Protein AF-A0A7W8AF57-F1 (afdb_monomer)

Organism: NCBI:txid714136

Foldseek 3Di:
DDPPPPPPPQDLVNLLVQLVVLLVVLVVLLVVLVVVVVVVVPPPQPQDDDPSVVVVVVCVVVSVVVSVVSNVVSVVSNVVSVVSNVVSVVVVVVVVVVVVVVVVVVCVVVVPPDD

Radius of gyration: 27.08 Å; Cα contacts (8 Å, |Δi|>4): 61; chains: 1; bounding box: 59×38×85 Å

Structure (mmCIF, N/CA/C/O backbone):
data_AF-A0A7W8AF57-F1
#
_entry.id   AF-A0A7W8AF57-F1
#
loop_
_atom_site.group_PDB
_atom_site.id
_atom_site.type_symbol
_atom_site.label_atom_id
_atom_site.label_alt_id
_atom_site.label_comp_i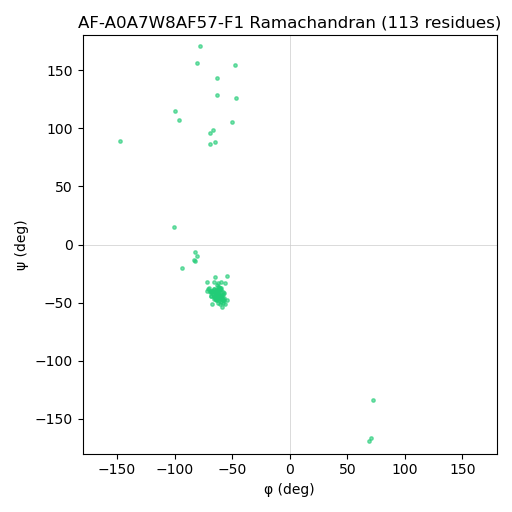d
_atom_site.label_asym_id
_atom_site.label_entity_id
_atom_site.label_seq_id
_atom_site.pdbx_PDB_ins_code
_atom_site.Cartn_x
_atom_site.Cartn_y
_atom_site.Cart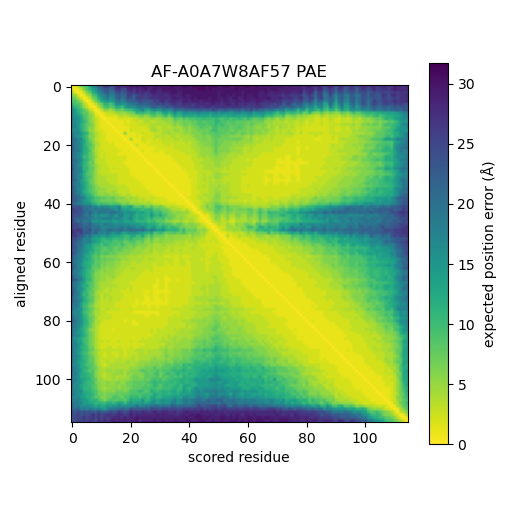n_z
_atom_site.occupancy
_atom_site.B_iso_or_equiv
_atom_site.auth_seq_id
_atom_site.auth_comp_id
_atom_site.auth_asym_id
_atom_site.auth_atom_id
_atom_site.pdbx_PDB_model_num
ATOM 1 N N . MET A 1 1 ? -18.011 -27.975 28.865 1.00 43.06 1 MET A N 1
ATOM 2 C CA . MET A 1 1 ? -17.454 -27.831 27.506 1.00 43.06 1 MET A CA 1
ATOM 3 C C . MET A 1 1 ? -18.140 -26.655 26.833 1.00 43.06 1 MET A C 1
ATOM 5 O O . MET A 1 1 ? -19.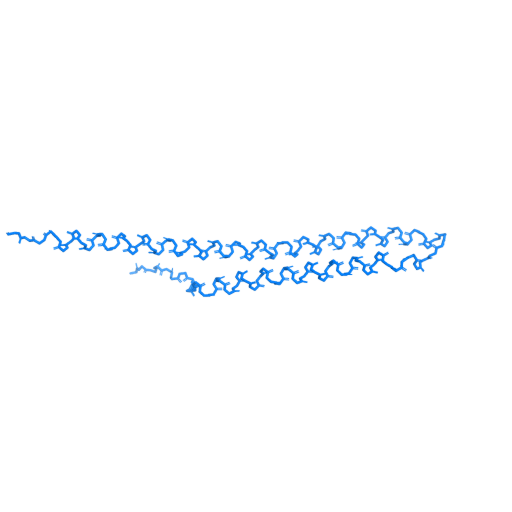275 -26.799 26.410 1.00 43.06 1 MET A O 1
ATOM 9 N N . SER A 1 2 ? -17.489 -25.499 26.765 1.00 42.12 2 SER A N 1
ATOM 10 C CA . SER A 1 2 ? -17.790 -24.501 25.735 1.00 42.12 2 SER A CA 1
ATOM 11 C C . SER A 1 2 ? -16.480 -23.800 25.415 1.00 42.12 2 SER A C 1
ATOM 13 O O . SER A 1 2 ? -16.093 -22.836 26.073 1.00 42.12 2 SER A O 1
ATOM 15 N N . GLY A 1 3 ? -15.755 -24.374 24.457 1.00 43.50 3 GLY A N 1
ATOM 16 C CA . GLY A 1 3 ? -14.720 -23.649 23.744 1.00 43.50 3 GLY A CA 1
ATOM 17 C C . GLY A 1 3 ? -15.410 -22.548 22.955 1.00 43.50 3 GLY A C 1
ATOM 18 O O . GLY A 1 3 ? -15.832 -22.767 21.826 1.00 43.50 3 GLY A O 1
ATOM 19 N N . PHE A 1 4 ? -15.588 -21.387 23.582 1.00 49.72 4 PHE A N 1
ATOM 20 C CA . PHE A 1 4 ? -15.488 -20.157 22.821 1.00 49.72 4 PHE A CA 1
ATOM 21 C C . PHE A 1 4 ? -14.014 -20.072 22.475 1.00 49.72 4 PHE A C 1
ATOM 23 O O . PHE A 1 4 ? -13.194 -19.743 23.330 1.00 49.72 4 PHE A O 1
ATOM 30 N N . ASP A 1 5 ? -13.694 -20.535 21.272 1.00 48.97 5 ASP A N 1
ATOM 31 C CA . ASP A 1 5 ? -12.403 -20.319 20.647 1.00 48.97 5 ASP A CA 1
ATOM 32 C C . ASP A 1 5 ? -12.146 -18.814 20.755 1.00 48.97 5 ASP A C 1
ATOM 34 O O . ASP A 1 5 ? -12.866 -18.009 20.155 1.00 48.97 5 ASP A O 1
ATOM 38 N N . GLN A 1 6 ? -11.253 -18.423 21.668 1.00 53.09 6 GLN A N 1
ATOM 39 C CA . GLN A 1 6 ? -10.836 -17.039 21.785 1.00 53.09 6 GLN A CA 1
ATOM 40 C C . GLN A 1 6 ? -10.092 -16.777 20.488 1.00 53.09 6 GLN A C 1
ATOM 42 O O . GLN A 1 6 ? -8.954 -17.215 20.323 1.00 53.09 6 GLN A O 1
ATOM 47 N N . GLY A 1 7 ? -10.789 -16.156 19.533 1.00 53.19 7 GLY A N 1
ATOM 48 C CA . GLY A 1 7 ? -10.171 -15.668 18.311 1.00 53.19 7 GLY A CA 1
ATOM 49 C C . GLY A 1 7 ? -8.897 -14.895 18.664 1.00 53.19 7 GLY A C 1
ATOM 50 O O . GLY A 1 7 ? -8.778 -14.416 19.794 1.00 53.19 7 GLY A O 1
ATOM 51 N N . PRO A 1 8 ? -7.928 -14.813 17.739 1.00 57.75 8 PRO A N 1
ATOM 52 C CA . PRO A 1 8 ? -6.641 -14.189 18.019 1.00 57.75 8 PRO A CA 1
ATOM 53 C C . PRO A 1 8 ? -6.849 -12.846 18.730 1.00 57.75 8 PRO A C 1
ATOM 55 O O . PRO A 1 8 ? -7.632 -12.020 18.260 1.00 57.75 8 PRO A O 1
ATOM 58 N N . ASP A 1 9 ? -6.197 -12.680 19.884 1.00 69.94 9 ASP A N 1
ATOM 59 C CA . ASP A 1 9 ? -6.282 -11.477 20.714 1.00 69.94 9 ASP A CA 1
ATOM 60 C C . ASP A 1 9 ? -5.573 -10.337 19.975 1.00 69.94 9 ASP A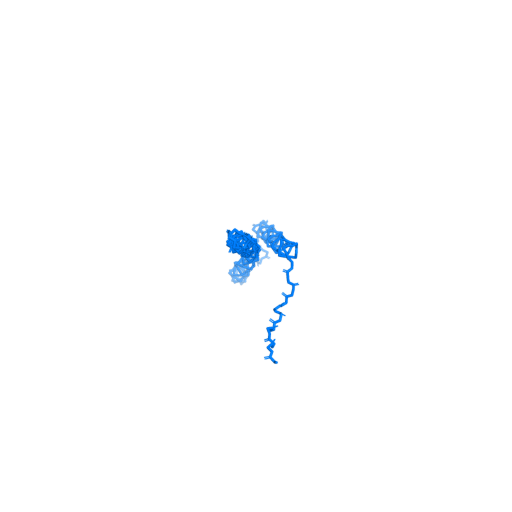 C 1
ATOM 62 O O . ASP A 1 9 ? -4.359 -10.160 20.065 1.00 69.94 9 ASP A O 1
ATOM 66 N N . VAL A 1 10 ? -6.323 -9.654 19.112 1.00 78.75 10 VAL A N 1
ATOM 67 C CA . VAL A 1 10 ? -5.832 -8.559 18.280 1.00 78.75 10 VAL A CA 1
ATOM 68 C C . VAL A 1 10 ? -6.229 -7.249 18.942 1.00 78.75 10 VAL A C 1
ATOM 70 O O . VAL A 1 10 ? -7.414 -6.919 19.034 1.00 78.75 10 VAL A O 1
ATOM 73 N N . SER A 1 11 ? -5.239 -6.472 19.384 1.00 85.25 11 SER A N 1
ATOM 74 C CA . SER A 1 11 ? -5.506 -5.194 20.038 1.00 85.25 11 SER A CA 1
ATOM 75 C C . SER A 1 11 ? -5.797 -4.078 19.025 1.00 85.25 11 SER A C 1
ATOM 77 O O . SER A 1 11 ? -5.320 -4.086 17.888 1.00 85.25 11 SER A O 1
ATOM 79 N N . HIS A 1 12 ? -6.516 -3.032 19.455 1.00 85.69 12 HIS A N 1
ATOM 80 C CA . HIS A 1 12 ? -6.684 -1.800 18.660 1.00 85.69 12 HIS A CA 1
ATOM 81 C C . HIS A 1 12 ? -5.348 -1.165 18.265 1.00 85.69 12 HIS A C 1
ATOM 83 O O . HIS A 1 12 ? -5.239 -0.544 17.207 1.00 85.69 12 HIS A O 1
ATOM 89 N N . ALA A 1 13 ? -4.333 -1.290 19.125 1.00 86.25 13 ALA A N 1
ATOM 90 C CA . ALA A 1 13 ? -3.001 -0.767 18.852 1.00 86.25 13 ALA A CA 1
ATOM 91 C C . ALA A 1 13 ? -2.338 -1.524 17.694 1.00 86.25 13 ALA A C 1
ATOM 93 O O . ALA A 1 13 ? -1.764 -0.879 16.815 1.00 86.25 13 ALA A O 1
ATOM 94 N N . ASP A 1 14 ? -2.496 -2.850 17.650 1.00 87.44 14 ASP A N 1
ATOM 95 C CA . ASP A 1 14 ? -1.978 -3.688 16.566 1.00 87.44 14 ASP A CA 1
ATOM 96 C C . ASP A 1 14 ? -2.662 -3.340 15.245 1.00 87.44 14 ASP A C 1
ATOM 98 O O . ASP A 1 14 ? -1.982 -3.054 14.263 1.00 87.44 14 ASP A O 1
ATOM 102 N N . LEU A 1 15 ? -3.997 -3.240 15.226 1.00 88.12 15 LEU A N 1
ATOM 103 C CA . LEU A 1 15 ? -4.738 -2.861 14.016 1.00 88.12 15 LEU A CA 1
ATOM 104 C C . LEU A 1 15 ? -4.333 -1.482 13.503 1.00 88.12 15 LEU A C 1
ATOM 106 O O . LEU A 1 15 ? -4.062 -1.301 12.317 1.00 88.12 15 LEU A O 1
ATOM 110 N N . ARG A 1 16 ? -4.234 -0.495 14.393 1.00 87.56 16 ARG A N 1
ATOM 111 C CA . ARG A 1 16 ? -3.826 0.856 14.004 1.00 87.56 16 ARG A CA 1
ATOM 112 C C . ARG A 1 16 ? -2.398 0.879 13.463 1.00 87.56 16 ARG A C 1
ATOM 114 O O . ARG A 1 16 ? -2.149 1.534 12.450 1.00 87.56 16 ARG A O 1
ATOM 121 N N . GLY A 1 17 ? -1.484 0.170 14.125 1.00 90.69 17 GLY A N 1
ATOM 122 C CA . GLY A 1 17 ? -0.090 0.043 13.713 1.00 90.69 17 GLY A CA 1
ATOM 123 C C . GLY A 1 17 ? 0.041 -0.628 12.349 1.00 90.69 17 GLY A C 1
ATOM 124 O O . GLY A 1 17 ? 0.656 -0.064 11.446 1.00 90.69 17 GLY A O 1
ATOM 125 N N . THR A 1 18 ? -0.605 -1.778 12.161 1.00 91.81 18 THR A N 1
ATOM 126 C CA . THR A 1 18 ? -0.613 -2.514 10.892 1.00 91.81 18 THR A CA 1
ATOM 127 C C . THR A 1 18 ? -1.254 -1.702 9.771 1.00 91.81 18 THR A C 1
ATOM 129 O O . THR A 1 18 ? -0.667 -1.588 8.698 1.00 91.81 18 THR A O 1
ATOM 132 N N . GLY A 1 19 ? -2.410 -1.078 10.012 1.00 90.81 19 GLY A N 1
ATOM 133 C CA . GLY A 1 19 ? -3.078 -0.244 9.013 1.00 90.81 19 GLY A CA 1
ATOM 134 C C . GLY A 1 19 ? -2.230 0.959 8.588 1.00 90.81 19 GLY A C 1
ATOM 135 O O . GLY A 1 19 ? -2.171 1.303 7.409 1.00 90.81 19 GLY A O 1
ATOM 136 N N . ALA A 1 20 ? -1.513 1.584 9.529 1.00 91.81 20 ALA A N 1
ATOM 137 C CA . ALA A 1 20 ? -0.560 2.642 9.210 1.00 91.81 20 ALA A CA 1
ATOM 138 C C . ALA A 1 20 ? 0.667 2.135 8.443 1.00 91.81 20 ALA A C 1
ATOM 140 O O . ALA A 1 20 ? 1.041 2.755 7.450 1.00 91.81 20 ALA A O 1
ATOM 141 N N . GLY A 1 21 ? 1.250 1.010 8.860 1.00 92.94 21 GLY A N 1
ATOM 142 C CA . GLY A 1 21 ? 2.425 0.427 8.215 1.00 92.94 21 GLY A CA 1
ATOM 143 C C . GLY A 1 21 ? 2.154 -0.034 6.783 1.00 92.94 21 GLY A C 1
ATOM 144 O O . GLY A 1 21 ? 2.958 0.239 5.895 1.00 92.94 21 GLY A O 1
ATOM 145 N N . LEU A 1 22 ? 1.005 -0.668 6.532 1.00 92.81 22 LEU A N 1
ATOM 146 C CA . LEU A 1 22 ? 0.588 -1.069 5.184 1.00 92.81 22 LEU A CA 1
ATOM 147 C C . LEU A 1 22 ? 0.364 0.145 4.283 1.00 92.81 22 LEU A C 1
ATOM 149 O O . LEU A 1 22 ? 0.899 0.188 3.177 1.00 92.81 22 LEU A O 1
ATOM 153 N N . GLY A 1 23 ? -0.353 1.156 4.786 1.00 94.00 23 GLY A N 1
ATOM 154 C CA . GLY A 1 23 ? -0.574 2.401 4.056 1.00 94.00 23 GLY A CA 1
ATOM 155 C C . GLY A 1 23 ? 0.736 3.095 3.686 1.00 94.00 23 GLY A C 1
ATOM 156 O O . GLY A 1 23 ? 0.942 3.442 2.529 1.00 94.00 23 GLY A O 1
ATOM 157 N N . GLN A 1 24 ? 1.654 3.227 4.648 1.00 95.94 24 GLN A N 1
ATOM 158 C CA . GLN A 1 24 ? 2.962 3.838 4.419 1.00 95.94 24 GLN A CA 1
ATOM 159 C C . GLN A 1 24 ? 3.803 3.041 3.416 1.00 95.94 24 GLN A C 1
ATOM 161 O O . GLN A 1 24 ? 4.391 3.635 2.519 1.00 95.94 24 GLN A O 1
ATOM 166 N N . THR A 1 25 ? 3.836 1.711 3.540 1.00 96.12 25 THR A N 1
ATOM 167 C CA . THR A 1 25 ? 4.574 0.847 2.604 1.00 96.12 25 THR A CA 1
ATOM 168 C C . THR A 1 25 ? 4.035 1.003 1.183 1.00 96.12 25 THR A C 1
ATOM 170 O O . THR A 1 25 ? 4.820 1.178 0.252 1.00 96.12 25 THR A O 1
ATOM 173 N N . GLY A 1 26 ? 2.707 1.031 1.025 1.00 95.81 26 GLY A N 1
ATOM 174 C CA . GLY A 1 26 ? 2.056 1.269 -0.260 1.00 95.81 26 GLY A CA 1
ATOM 175 C C . GLY A 1 26 ? 2.401 2.637 -0.852 1.00 95.81 26 GLY A C 1
ATOM 176 O O . GLY A 1 26 ? 2.782 2.712 -2.017 1.00 95.81 26 GLY A O 1
ATOM 177 N N . THR A 1 27 ? 2.349 3.709 -0.053 1.00 96.56 27 THR A N 1
ATOM 178 C CA . THR A 1 27 ? 2.741 5.059 -0.494 1.00 96.56 27 THR A CA 1
ATOM 179 C C . THR A 1 27 ? 4.203 5.113 -0.937 1.00 96.56 27 THR A C 1
ATOM 181 O O . THR A 1 27 ? 4.475 5.546 -2.052 1.00 96.56 27 THR A O 1
ATOM 184 N N . THR A 1 28 ? 5.138 4.619 -0.120 1.00 97.75 28 THR A N 1
ATOM 185 C CA . THR A 1 28 ? 6.572 4.605 -0.462 1.00 97.75 28 THR A CA 1
ATOM 186 C C . THR A 1 28 ? 6.855 3.771 -1.711 1.00 97.75 28 THR A C 1
ATOM 188 O O . THR A 1 28 ? 7.700 4.133 -2.528 1.00 97.75 28 THR A O 1
ATOM 191 N N . TRP A 1 29 ? 6.137 2.663 -1.900 1.00 97.44 29 TRP A N 1
ATOM 192 C CA . TRP A 1 29 ? 6.246 1.865 -3.116 1.00 97.44 29 TRP A CA 1
ATOM 193 C C . TRP A 1 29 ? 5.785 2.642 -4.354 1.00 97.44 29 TRP A C 1
ATOM 195 O O . TRP A 1 29 ? 6.486 2.655 -5.363 1.00 97.44 29 TRP A O 1
ATOM 205 N N . LEU A 1 30 ? 4.636 3.319 -4.281 1.00 97.94 30 LEU A N 1
ATOM 206 C CA . LEU A 1 30 ? 4.122 4.136 -5.384 1.00 97.94 30 LEU A CA 1
ATOM 207 C C . LEU A 1 30 ? 5.072 5.288 -5.742 1.00 97.94 30 LEU A C 1
ATOM 209 O O . LEU A 1 30 ? 5.282 5.550 -6.924 1.00 97.94 30 LEU A O 1
ATOM 213 N N . GLU A 1 31 ? 5.689 5.926 -4.745 1.00 97.88 31 GLU A N 1
ATOM 214 C CA . GLU A 1 31 ? 6.727 6.945 -4.952 1.00 97.88 31 GLU A CA 1
ATOM 215 C C . GLU A 1 31 ? 7.924 6.374 -5.726 1.00 97.88 31 GLU A C 1
ATOM 217 O O . GLU A 1 31 ? 8.312 6.926 -6.755 1.00 97.88 31 GLU A O 1
ATOM 222 N N . ALA A 1 32 ? 8.449 5.216 -5.311 1.00 97.31 32 ALA A N 1
ATOM 223 C CA . ALA A 1 32 ? 9.563 4.561 -5.998 1.00 97.31 32 ALA A CA 1
ATOM 224 C C . ALA A 1 32 ? 9.214 4.152 -7.444 1.00 97.31 32 ALA A C 1
ATOM 226 O O . ALA A 1 32 ? 10.050 4.244 -8.346 1.00 97.31 32 ALA A O 1
ATOM 227 N N . VAL A 1 33 ? 7.975 3.716 -7.692 1.00 97.12 33 VAL A N 1
ATOM 228 C CA . VAL A 1 33 ? 7.505 3.388 -9.047 1.00 97.12 33 VAL A CA 1
ATOM 229 C C . VAL A 1 33 ? 7.395 4.644 -9.914 1.00 97.12 33 VAL A C 1
ATOM 231 O O . VAL A 1 33 ? 7.789 4.610 -11.082 1.00 97.12 33 VAL A O 1
ATOM 234 N N . ALA A 1 34 ? 6.923 5.759 -9.353 1.00 96.12 34 ALA A N 1
ATOM 235 C CA . ALA A 1 34 ? 6.868 7.040 -10.051 1.00 96.12 34 ALA A CA 1
ATOM 236 C C . ALA A 1 34 ? 8.272 7.559 -10.409 1.00 96.12 34 ALA A C 1
ATOM 238 O O . ALA A 1 34 ? 8.494 8.003 -11.537 1.00 96.12 34 ALA A O 1
ATOM 239 N N . GLU A 1 35 ? 9.236 7.443 -9.492 1.00 95.62 35 GLU A N 1
ATOM 240 C CA . GLU A 1 35 ? 10.641 7.782 -9.749 1.00 95.62 35 GLU A CA 1
ATOM 241 C C . GLU A 1 35 ? 11.247 6.913 -10.857 1.00 95.62 35 GLU A C 1
ATOM 243 O O . GLU A 1 35 ? 11.893 7.432 -11.772 1.00 95.62 35 GLU A O 1
ATOM 248 N N . LEU A 1 36 ? 10.998 5.598 -10.826 1.00 93.75 36 LEU A N 1
ATOM 249 C CA . LEU A 1 36 ? 11.462 4.679 -11.864 1.00 93.75 36 LEU A CA 1
ATOM 250 C C . LEU A 1 36 ? 10.870 5.033 -13.234 1.00 93.75 36 LEU A C 1
ATOM 252 O O . LEU A 1 36 ? 11.604 5.089 -14.220 1.00 93.75 36 LEU A O 1
ATOM 256 N N . ARG A 1 37 ? 9.561 5.302 -13.299 1.00 94.31 37 ARG A N 1
ATOM 257 C CA . ARG A 1 37 ? 8.875 5.725 -14.527 1.00 94.31 37 ARG A CA 1
ATOM 258 C C . ARG A 1 37 ? 9.525 6.979 -15.114 1.00 94.31 37 ARG A C 1
ATOM 260 O O . ARG A 1 37 ? 9.909 6.969 -16.281 1.00 94.31 37 ARG A O 1
ATOM 267 N N . ALA A 1 38 ? 9.717 8.012 -14.294 1.00 91.31 38 ALA A N 1
ATOM 268 C CA . ALA A 1 38 ? 10.358 9.252 -14.722 1.00 91.31 38 ALA A CA 1
ATOM 269 C C . ALA A 1 38 ? 11.803 9.022 -15.204 1.00 91.31 38 ALA A C 1
ATOM 271 O O . ALA A 1 38 ? 12.228 9.597 -16.207 1.00 91.31 38 ALA A O 1
ATOM 272 N N . GLY A 1 39 ? 12.554 8.148 -14.524 1.00 90.25 39 GLY A N 1
ATOM 273 C CA . GLY A 1 39 ? 13.914 7.783 -14.918 1.00 90.25 39 GLY A CA 1
ATOM 274 C C . GLY A 1 39 ? 13.982 7.096 -16.283 1.00 90.25 39 GLY A C 1
ATOM 275 O O . GLY A 1 39 ? 14.868 7.401 -17.080 1.00 90.25 39 GLY A O 1
ATOM 276 N N . LEU A 1 40 ? 13.035 6.204 -16.576 1.00 87.88 40 LEU A N 1
ATOM 277 C CA . LEU A 1 40 ? 12.971 5.477 -17.847 1.00 87.88 40 LEU A CA 1
ATOM 278 C C . LEU A 1 40 ? 12.547 6.381 -19.010 1.00 87.88 40 LEU A C 1
ATOM 280 O O . LEU A 1 40 ? 13.130 6.303 -20.089 1.00 87.88 40 LEU A O 1
ATOM 284 N N . GLU A 1 41 ? 11.592 7.282 -18.785 1.00 86.12 41 GLU A N 1
ATOM 285 C CA . GLU A 1 41 ? 11.165 8.270 -19.785 1.00 86.12 41 GLU A CA 1
ATOM 286 C C . GLU A 1 41 ? 12.287 9.266 -20.140 1.00 86.12 41 GLU A C 1
ATOM 288 O O . GLU A 1 41 ? 12.350 9.758 -21.268 1.00 86.12 41 GLU A O 1
ATOM 293 N N . GLY A 1 42 ? 13.213 9.528 -19.210 1.00 84.06 42 GLY A N 1
ATOM 294 C CA . GLY A 1 42 ? 14.332 10.454 -19.400 1.00 84.06 42 GLY A CA 1
ATOM 295 C C . GLY A 1 42 ? 15.561 9.897 -20.137 1.00 84.06 42 GLY A C 1
ATOM 296 O O . GLY A 1 42 ? 16.416 10.686 -20.537 1.00 84.06 42 GLY A O 1
ATOM 297 N N . GLN A 1 43 ? 15.691 8.576 -20.321 1.00 81.50 43 GLN A N 1
ATOM 298 C CA . GLN A 1 43 ? 16.918 7.961 -20.865 1.00 81.50 43 GLN A CA 1
ATOM 299 C C . GLN A 1 43 ? 17.028 7.963 -22.401 1.00 81.50 43 GLN A C 1
ATOM 301 O O . GLN A 1 43 ? 18.121 7.751 -22.928 1.00 81.50 43 GLN A O 1
ATOM 306 N N . GLY A 1 44 ? 15.945 8.247 -23.130 1.00 78.75 44 GLY A N 1
ATOM 307 C CA . GLY A 1 44 ? 15.927 8.163 -24.596 1.00 78.75 44 GLY A CA 1
ATOM 308 C C . GLY A 1 44 ? 15.976 6.718 -25.117 1.00 78.75 44 GLY A C 1
ATOM 309 O O . GLY A 1 44 ? 15.733 5.777 -24.368 1.00 78.75 44 GLY A O 1
ATOM 310 N N . ASP A 1 45 ? 16.245 6.536 -26.415 1.00 82.25 45 ASP A N 1
ATOM 311 C CA . ASP A 1 45 ? 16.344 5.210 -27.048 1.00 82.25 45 ASP A CA 1
ATOM 312 C C . ASP A 1 45 ? 17.811 4.742 -27.122 1.00 82.25 45 ASP A C 1
ATOM 314 O O . ASP A 1 45 ? 18.576 5.269 -27.938 1.00 82.25 45 ASP A O 1
ATOM 318 N N . PRO A 1 46 ? 18.229 3.757 -26.303 1.00 82.81 46 PRO A N 1
ATOM 319 C CA . PRO A 1 46 ? 19.592 3.240 -26.338 1.00 82.81 46 PRO A CA 1
ATOM 320 C C . PRO A 1 46 ? 19.827 2.218 -27.463 1.00 82.81 46 PRO A C 1
ATOM 322 O O . PRO A 1 46 ? 20.973 1.825 -27.685 1.00 82.81 46 PRO A O 1
ATOM 325 N N . TRP A 1 47 ? 18.781 1.751 -28.153 1.00 87.00 47 TRP A N 1
ATOM 326 C CA . TRP A 1 47 ? 18.867 0.634 -29.101 1.00 87.00 47 TRP A CA 1
ATOM 327 C C . TRP A 1 47 ? 19.096 1.076 -30.547 1.00 87.00 47 TRP A C 1
ATOM 329 O O . TRP A 1 47 ? 19.606 0.287 -31.345 1.00 87.00 47 TRP A O 1
ATOM 339 N N . GLY A 1 48 ? 18.785 2.331 -30.879 1.00 82.12 48 GLY A N 1
ATOM 340 C CA . GLY A 1 48 ? 19.025 2.908 -32.202 1.00 82.12 48 GLY A CA 1
ATOM 341 C C . GLY A 1 48 ? 18.137 2.328 -33.313 1.00 82.12 48 GLY A C 1
ATOM 342 O O . GLY A 1 48 ? 17.161 1.618 -33.076 1.00 82.12 48 GLY A O 1
ATOM 343 N N . GLU A 1 49 ? 18.460 2.651 -34.567 1.00 87.56 49 GLU A N 1
ATOM 344 C CA . GLU A 1 49 ? 17.616 2.309 -35.720 1.00 87.56 49 GLU A CA 1
ATOM 345 C C . GLU A 1 49 ? 17.716 0.836 -36.176 1.00 87.56 49 GLU A C 1
ATOM 347 O O . GLU A 1 49 ? 18.567 0.054 -35.747 1.00 87.56 49 GLU A O 1
ATOM 352 N N . GLY A 1 50 ? 16.827 0.437 -37.095 1.00 84.31 50 GLY A N 1
ATOM 353 C CA . GLY A 1 50 ? 16.815 -0.908 -37.676 1.00 84.31 50 GLY A CA 1
ATOM 354 C C . GLY A 1 50 ? 16.313 -1.954 -36.673 1.00 84.31 50 GLY A C 1
ATOM 355 O O . GLY A 1 50 ? 15.297 -1.709 -36.021 1.00 84.31 50 GLY A O 1
ATOM 356 N N . PRO A 1 51 ? 16.976 -3.115 -36.516 1.00 83.06 51 PRO A N 1
ATOM 357 C CA . PRO A 1 51 ? 16.584 -4.119 -35.522 1.00 83.06 51 PRO A CA 1
ATOM 358 C C . PRO A 1 51 ? 16.486 -3.573 -34.085 1.00 83.06 51 PRO A C 1
ATOM 360 O O . PRO A 1 51 ? 15.682 -4.078 -33.304 1.00 83.06 51 PRO A O 1
ATOM 363 N N . GLY A 1 52 ? 17.247 -2.519 -33.756 1.00 84.12 52 GLY A N 1
ATOM 364 C CA . GLY A 1 52 ? 17.189 -1.827 -32.465 1.00 84.12 52 GLY A CA 1
ATOM 365 C C . GLY A 1 52 ? 15.815 -1.230 -32.150 1.00 84.12 52 GLY A C 1
ATOM 366 O O . GLY A 1 52 ? 15.311 -1.398 -31.045 1.00 84.12 52 GLY A O 1
ATOM 367 N N . SER A 1 53 ? 15.132 -0.669 -33.151 1.00 85.38 53 SER A N 1
ATOM 368 C CA . SER A 1 53 ? 13.788 -0.088 -32.994 1.00 85.38 53 SER A CA 1
ATOM 369 C C . SER A 1 53 ? 12.724 -1.112 -32.574 1.00 85.38 53 SER A C 1
ATOM 371 O O . SER A 1 53 ? 11.814 -0.797 -31.806 1.00 85.38 53 SER A O 1
ATOM 373 N N . MET A 1 54 ? 12.852 -2.365 -33.027 1.00 87.56 54 MET A N 1
ATOM 374 C CA . MET A 1 54 ? 11.960 -3.449 -32.606 1.00 87.56 54 MET A CA 1
ATOM 375 C C . MET A 1 54 ? 12.219 -3.843 -31.151 1.00 87.56 54 MET A C 1
ATOM 377 O O . MET A 1 54 ? 11.272 -4.112 -30.410 1.00 87.56 54 MET A O 1
ATOM 381 N N . VAL A 1 55 ? 13.492 -3.855 -30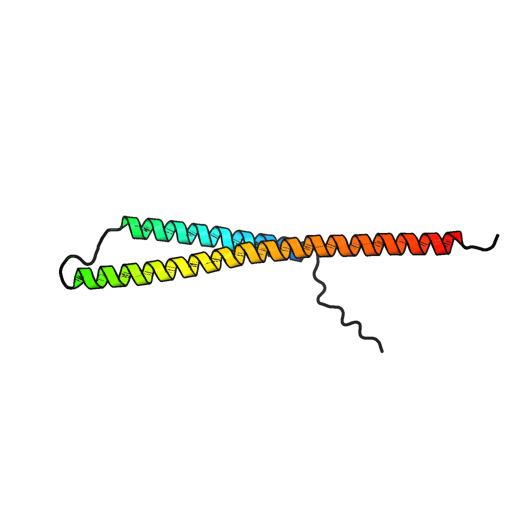.738 1.00 88.44 55 VAL A N 1
ATOM 382 C CA . VAL A 1 55 ? 13.879 -4.096 -29.343 1.00 88.44 55 VAL A CA 1
ATOM 383 C C . VAL A 1 55 ? 13.335 -2.985 -28.452 1.00 88.44 55 VAL A C 1
ATOM 385 O O . VAL A 1 55 ? 12.719 -3.291 -27.434 1.00 88.44 55 VAL A O 1
ATOM 388 N N . GLN A 1 56 ? 13.463 -1.724 -28.868 1.00 89.00 56 GLN A N 1
ATOM 389 C CA . GLN A 1 56 ? 12.914 -0.582 -28.142 1.00 89.00 56 GLN A CA 1
ATOM 390 C C . GLN A 1 56 ? 11.391 -0.682 -27.986 1.00 89.00 56 GLN A C 1
ATOM 392 O O . GLN A 1 56 ? 10.875 -0.525 -26.882 1.00 89.00 56 GLN A O 1
ATOM 397 N N . ALA A 1 57 ? 10.656 -1.001 -29.055 1.00 88.12 57 ALA A N 1
ATOM 398 C CA . ALA A 1 57 ? 9.201 -1.145 -28.984 1.00 88.12 57 ALA A CA 1
ATOM 399 C C . ALA A 1 57 ? 8.771 -2.253 -28.004 1.00 88.12 57 ALA A C 1
ATOM 401 O O . ALA A 1 57 ? 7.895 -2.040 -27.166 1.00 88.12 57 ALA A O 1
ATOM 402 N N . ALA A 1 58 ? 9.417 -3.422 -28.065 1.00 91.12 58 ALA A N 1
ATOM 403 C CA . ALA A 1 58 ? 9.137 -4.518 -27.139 1.00 91.12 58 ALA A CA 1
ATOM 404 C C . ALA A 1 58 ? 9.515 -4.160 -25.691 1.00 91.12 58 ALA A C 1
ATOM 406 O O . ALA A 1 58 ? 8.764 -4.462 -24.762 1.00 91.12 58 ALA A O 1
ATOM 407 N N . TYR A 1 59 ? 10.654 -3.489 -25.498 1.00 89.56 59 TYR A N 1
ATOM 408 C CA . TYR A 1 59 ? 11.113 -3.021 -24.195 1.00 89.56 59 TYR A CA 1
ATOM 409 C C . TYR A 1 59 ? 10.109 -2.056 -23.557 1.00 89.56 59 TYR A C 1
ATOM 411 O O . TYR A 1 59 ? 9.759 -2.237 -22.391 1.00 89.56 59 TYR A O 1
ATOM 419 N N . LEU A 1 60 ? 9.601 -1.079 -24.315 1.00 90.38 60 LEU A N 1
ATOM 420 C CA . LEU A 1 60 ? 8.624 -0.105 -23.825 1.00 90.38 60 LEU A CA 1
ATOM 421 C C . LEU A 1 60 ? 7.315 -0.770 -23.389 1.00 90.38 60 LEU A C 1
ATOM 423 O O . LEU A 1 60 ? 6.807 -0.455 -22.316 1.00 90.38 60 LEU A O 1
ATOM 427 N N . GLU A 1 61 ? 6.792 -1.722 -24.165 1.00 92.81 61 GLU A N 1
ATOM 428 C CA . GLU A 1 61 ? 5.554 -2.430 -23.812 1.00 92.81 61 GLU A CA 1
ATOM 429 C C . GLU A 1 61 ? 5.715 -3.300 -22.559 1.00 92.81 61 GLU A C 1
ATOM 431 O O . GLU A 1 61 ? 4.881 -3.255 -21.650 1.00 92.81 61 GLU A O 1
ATOM 436 N N . VAL A 1 62 ? 6.816 -4.053 -22.456 1.00 93.62 62 VAL A N 1
ATOM 437 C CA . VAL A 1 62 ? 7.102 -4.865 -21.261 1.00 93.62 62 VAL A CA 1
ATOM 438 C C . VAL A 1 62 ? 7.290 -3.975 -20.036 1.00 93.62 62 VAL A C 1
ATOM 440 O O . VAL A 1 62 ? 6.738 -4.260 -18.973 1.00 93.62 62 VAL A O 1
ATOM 443 N N . THR A 1 63 ? 8.025 -2.876 -20.189 1.00 93.25 63 THR A N 1
ATOM 444 C CA . THR A 1 63 ? 8.286 -1.910 -19.120 1.00 93.25 63 THR A CA 1
ATOM 445 C C . THR A 1 63 ? 7.002 -1.248 -18.645 1.00 93.25 63 THR A C 1
ATOM 447 O O . THR A 1 63 ? 6.733 -1.221 -17.446 1.00 93.25 63 THR A O 1
ATOM 450 N N . LYS A 1 64 ? 6.164 -0.779 -19.574 1.00 93.56 64 LYS A N 1
ATOM 451 C CA . LYS A 1 64 ? 4.844 -0.235 -19.258 1.00 93.56 64 LYS A CA 1
ATOM 452 C C . LYS A 1 64 ? 4.030 -1.244 -18.460 1.00 93.56 64 LYS A C 1
ATOM 454 O O . LYS A 1 64 ? 3.483 -0.892 -17.417 1.00 93.56 64 LYS A O 1
ATOM 459 N N . LYS A 1 65 ? 3.994 -2.505 -18.906 1.00 95.88 65 LYS A N 1
ATOM 460 C CA . LYS A 1 65 ? 3.221 -3.527 -18.206 1.00 95.88 65 LYS A CA 1
ATOM 461 C C . LYS A 1 65 ? 3.766 -3.831 -16.812 1.00 95.88 65 LYS A C 1
ATOM 463 O O . LYS A 1 65 ? 2.986 -4.033 -15.885 1.00 95.88 65 LYS A O 1
ATOM 468 N N . ALA A 1 66 ? 5.086 -3.855 -16.657 1.00 95.06 66 ALA A N 1
ATOM 469 C CA . ALA A 1 66 ? 5.725 -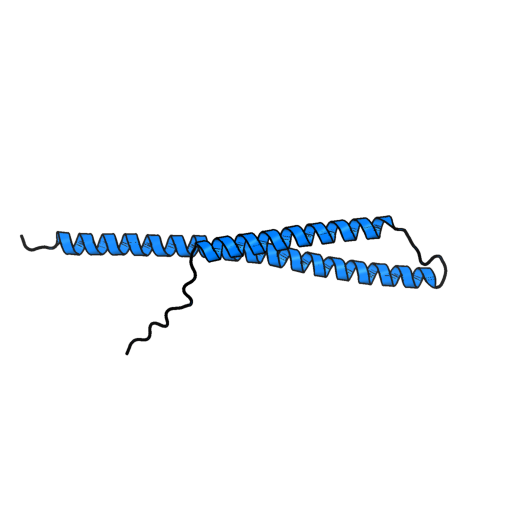4.038 -15.362 1.00 95.06 66 ALA A CA 1
ATOM 470 C C . ALA A 1 66 ? 5.379 -2.890 -14.400 1.00 95.06 66 ALA A C 1
ATOM 472 O O . ALA A 1 66 ? 4.985 -3.154 -13.266 1.00 95.06 66 ALA A O 1
ATOM 473 N N . LEU A 1 67 ? 5.445 -1.637 -14.865 1.00 96.25 67 LEU A N 1
ATOM 474 C CA . LEU A 1 67 ? 5.086 -0.463 -14.065 1.00 96.25 67 LEU A CA 1
ATOM 475 C C . LEU A 1 67 ? 3.614 -0.494 -13.631 1.00 96.25 67 LEU A C 1
ATOM 477 O O . LEU A 1 67 ? 3.345 -0.297 -12.452 1.00 96.25 67 LEU A O 1
ATOM 481 N N . GLU A 1 68 ? 2.681 -0.836 -14.527 1.00 97.00 68 GLU A N 1
ATOM 482 C CA . GLU A 1 68 ? 1.254 -0.993 -14.183 1.00 97.00 68 GLU A CA 1
ATOM 483 C C . GLU A 1 68 ? 1.028 -2.030 -13.068 1.00 97.00 68 GLU A C 1
ATOM 485 O O . GLU A 1 68 ? 0.206 -1.837 -12.173 1.00 97.00 68 GLU A O 1
ATOM 490 N N . VAL A 1 69 ? 1.746 -3.159 -13.113 1.00 97.50 69 VAL A N 1
ATOM 491 C CA . VAL A 1 69 ? 1.641 -4.204 -12.080 1.00 97.50 69 VAL A CA 1
ATOM 492 C C . VAL A 1 69 ? 2.202 -3.710 -10.748 1.00 97.50 69 VAL A C 1
ATOM 494 O O . VAL A 1 69 ? 1.614 -3.979 -9.699 1.00 97.50 69 VAL A O 1
ATOM 497 N N . CYS A 1 70 ? 3.316 -2.978 -10.779 1.00 96.12 70 CYS A N 1
ATOM 498 C CA . CYS A 1 70 ? 3.888 -2.375 -9.584 1.00 96.12 70 CYS A CA 1
ATOM 499 C C . CYS A 1 70 ? 2.941 -1.329 -8.977 1.00 96.12 70 CYS A C 1
ATOM 501 O O . CYS A 1 70 ? 2.728 -1.358 -7.767 1.00 96.12 70 CYS A O 1
ATOM 503 N N . GLU A 1 71 ? 2.330 -0.460 -9.783 1.00 97.81 71 GLU A N 1
ATOM 504 C CA . GLU A 1 71 ? 1.337 0.522 -9.319 1.00 97.81 71 GLU A CA 1
ATOM 505 C C . GLU A 1 71 ? 0.154 -0.175 -8.640 1.00 97.81 71 GLU A C 1
ATOM 507 O O . GLU A 1 71 ? -0.149 0.106 -7.480 1.00 97.81 71 GLU A O 1
ATOM 512 N N . ALA A 1 72 ? -0.424 -1.187 -9.293 1.00 97.25 72 ALA A N 1
ATOM 513 C CA . ALA A 1 72 ? -1.540 -1.947 -8.736 1.00 97.25 72 ALA A CA 1
ATOM 514 C C . ALA A 1 72 ? -1.194 -2.648 -7.406 1.00 97.25 72 ALA A C 1
ATOM 516 O O . ALA A 1 72 ? -2.059 -2.814 -6.543 1.00 97.25 72 ALA A O 1
ATOM 517 N N . LEU A 1 73 ? 0.057 -3.084 -7.217 1.00 95.56 73 LEU A N 1
ATOM 518 C CA . LEU A 1 73 ? 0.510 -3.649 -5.944 1.00 95.56 73 LEU A CA 1
ATOM 519 C C . LEU A 1 73 ? 0.567 -2.585 -4.838 1.00 95.56 73 LEU A C 1
ATOM 521 O O . LEU A 1 73 ? 0.103 -2.848 -3.727 1.00 95.56 73 LEU A O 1
ATOM 525 N N . GLY A 1 74 ? 1.108 -1.404 -5.141 1.00 95.31 74 GLY A N 1
ATOM 526 C CA . GLY A 1 74 ? 1.168 -0.282 -4.203 1.00 95.31 74 GLY A CA 1
ATOM 527 C C . GLY A 1 74 ? -0.221 0.177 -3.769 1.00 95.31 74 GLY A C 1
ATOM 528 O O . GLY A 1 74 ? -0.494 0.273 -2.574 1.00 95.31 74 GLY A O 1
ATOM 529 N N . GLU A 1 75 ? -1.132 0.355 -4.727 1.00 97.38 75 GLU A N 1
ATOM 530 C CA . GLU A 1 75 ? -2.533 0.709 -4.468 1.00 97.38 75 GLU A CA 1
ATOM 531 C C . GLU A 1 75 ? -3.217 -0.309 -3.551 1.00 97.38 75 GLU A C 1
ATOM 533 O O . GLU A 1 75 ? -3.840 0.063 -2.558 1.00 97.38 75 GLU A O 1
ATOM 538 N N . ARG A 1 76 ? -3.035 -1.611 -3.814 1.00 95.69 76 ARG A N 1
ATOM 539 C CA . ARG A 1 76 ? -3.591 -2.670 -2.957 1.00 95.69 76 ARG A CA 1
ATOM 540 C C . ARG A 1 76 ? -3.079 -2.596 -1.525 1.00 95.69 76 ARG A C 1
ATOM 542 O O . ARG A 1 76 ? -3.847 -2.881 -0.608 1.00 95.69 76 ARG A O 1
ATOM 549 N N . GLN A 1 77 ? -1.811 -2.247 -1.313 1.00 93.00 77 GLN A N 1
ATOM 550 C CA . GLN A 1 77 ? -1.262 -2.089 0.036 1.00 93.00 77 GLN A CA 1
ATOM 5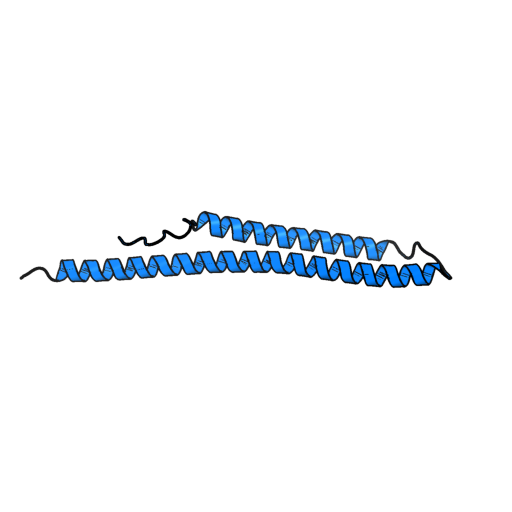51 C C . GLN A 1 77 ? -1.862 -0.877 0.752 1.00 93.00 77 GLN A C 1
ATOM 553 O O . GLN A 1 77 ? -2.217 -0.993 1.926 1.00 93.00 77 GLN A O 1
ATOM 558 N N . VAL A 1 78 ? -2.046 0.242 0.042 1.00 95.12 78 VAL A N 1
ATOM 559 C CA . VAL A 1 78 ? -2.732 1.427 0.580 1.00 95.12 78 VAL A CA 1
ATOM 560 C C . VAL A 1 78 ? -4.153 1.069 1.011 1.00 95.12 78 VAL A C 1
ATOM 562 O O . VAL A 1 78 ? -4.494 1.254 2.180 1.00 95.12 78 VAL A O 1
ATOM 565 N N . THR A 1 79 ? -4.944 0.469 0.118 1.00 96.31 79 THR A N 1
ATOM 566 C CA . THR A 1 79 ? -6.325 0.061 0.419 1.00 96.31 79 THR A CA 1
ATOM 567 C C . THR A 1 79 ? -6.385 -0.969 1.547 1.00 96.31 79 THR A C 1
ATOM 569 O O . THR A 1 79 ? -7.199 -0.835 2.453 1.00 96.31 79 THR A O 1
ATOM 572 N N . SER A 1 80 ? -5.473 -1.947 1.579 1.00 94.25 80 SER A N 1
ATOM 573 C CA . SER A 1 80 ? -5.410 -2.914 2.688 1.00 94.25 80 SER A CA 1
ATOM 574 C C . SER A 1 80 ? -5.137 -2.223 4.030 1.00 94.25 80 SER A C 1
ATOM 576 O O . SER A 1 80 ? -5.689 -2.610 5.058 1.00 94.25 80 SER A O 1
ATOM 578 N N . GLY A 1 81 ? -4.301 -1.180 4.040 1.00 93.50 81 GLY A N 1
ATOM 579 C CA . GLY A 1 81 ? -4.072 -0.361 5.228 1.00 93.50 81 GLY A CA 1
ATOM 580 C C . GLY A 1 81 ? -5.326 0.391 5.686 1.00 93.50 81 GLY A C 1
ATOM 581 O O . GLY A 1 81 ? -5.593 0.475 6.888 1.00 93.50 81 GLY A O 1
ATOM 582 N N . GLU A 1 82 ? -6.119 0.903 4.744 1.00 94.00 82 GLU A N 1
ATOM 583 C CA . GLU A 1 82 ? -7.410 1.544 5.018 1.00 94.00 82 GLU A CA 1
ATOM 584 C C . GLU A 1 82 ? -8.437 0.553 5.574 1.00 94.00 82 GLU A C 1
ATOM 586 O O . GLU A 1 82 ? -9.060 0.846 6.596 1.00 94.00 82 GLU A O 1
ATOM 591 N N . ASP A 1 83 ? -8.548 -0.639 4.988 1.00 94.88 83 ASP A N 1
ATOM 592 C CA . ASP A 1 83 ? -9.452 -1.696 5.450 1.00 94.88 83 ASP A CA 1
ATOM 593 C C . ASP A 1 83 ? -9.163 -2.088 6.905 1.00 94.88 83 ASP A C 1
ATOM 595 O O . ASP A 1 83 ? -10.075 -2.203 7.728 1.00 94.88 83 ASP A O 1
ATOM 599 N N . VAL A 1 84 ? -7.882 -2.215 7.268 1.00 92.94 84 VAL A N 1
ATOM 600 C CA . VAL A 1 84 ? -7.474 -2.514 8.649 1.00 92.94 84 VAL A CA 1
ATOM 601 C C . VAL A 1 84 ? -7.829 -1.364 9.604 1.00 92.94 84 VAL A C 1
ATOM 603 O O . VAL A 1 84 ? -8.276 -1.610 10.727 1.00 92.94 84 VAL A O 1
ATOM 606 N N . ARG A 1 85 ? -7.695 -0.101 9.177 1.00 90.88 85 ARG A N 1
ATOM 607 C CA . ARG A 1 85 ? -8.121 1.058 9.988 1.00 90.88 85 ARG A CA 1
ATOM 608 C C . ARG A 1 85 ? -9.638 1.099 10.174 1.00 90.88 85 ARG A C 1
ATOM 610 O O . ARG A 1 85 ? -10.109 1.400 11.269 1.00 90.88 85 ARG A O 1
ATOM 617 N N . VAL A 1 86 ? -10.405 0.775 9.132 1.00 92.88 86 VAL A N 1
ATOM 618 C CA . VAL A 1 86 ? -11.868 0.647 9.217 1.00 92.88 86 VAL A CA 1
ATOM 619 C C . VAL A 1 86 ? -12.249 -0.481 10.175 1.00 92.88 86 VAL A C 1
ATOM 621 O O . VAL A 1 86 ? -13.179 -0.329 10.968 1.00 92.88 86 VAL A O 1
ATOM 624 N N . MET A 1 87 ? -11.507 -1.588 10.158 1.00 91.94 87 MET A N 1
ATOM 625 C CA . MET A 1 87 ? -11.712 -2.692 11.089 1.00 91.94 87 MET A CA 1
ATOM 626 C C . MET A 1 87 ? -11.487 -2.270 12.549 1.00 91.94 87 MET A C 1
ATOM 628 O O . MET A 1 87 ? -12.325 -2.591 13.388 1.00 91.94 87 MET A O 1
ATOM 632 N N . GLU A 1 88 ? -10.439 -1.492 12.852 1.00 92.50 88 GLU A N 1
ATOM 633 C CA . GLU A 1 88 ? -10.212 -0.916 14.195 1.00 92.50 88 GLU A CA 1
ATOM 634 C C . GLU A 1 88 ? -11.396 -0.051 14.647 1.00 92.50 88 GLU A C 1
ATOM 636 O O . GLU A 1 88 ? -11.946 -0.244 15.735 1.00 92.50 88 GLU A O 1
ATOM 641 N N . ALA A 1 89 ? -11.861 0.844 13.772 1.00 90.50 89 ALA A N 1
ATOM 642 C CA . ALA A 1 89 ? -12.976 1.732 14.078 1.00 90.50 89 ALA A CA 1
ATOM 643 C C . ALA A 1 89 ? -14.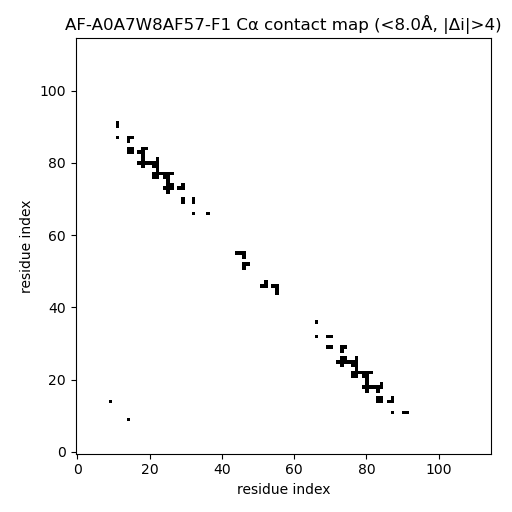275 0.953 14.352 1.00 90.50 89 ALA A C 1
ATOM 645 O O . ALA A 1 89 ? -15.010 1.267 15.298 1.00 90.50 89 ALA A O 1
ATOM 646 N N . ASN A 1 90 ? -14.541 -0.082 13.551 1.00 90.69 90 ASN A N 1
ATOM 647 C CA . ASN A 1 90 ? -15.693 -0.963 13.715 1.00 90.69 90 ASN A CA 1
ATOM 648 C C . ASN A 1 90 ? -15.601 -1.778 15.005 1.00 90.69 90 ASN A C 1
ATOM 650 O O . ASN A 1 90 ? -16.591 -1.871 15.735 1.00 90.69 90 ASN A O 1
ATOM 654 N N . TYR A 1 91 ? -14.420 -2.311 15.322 1.00 89.19 91 TYR A N 1
ATOM 655 C CA . TYR A 1 91 ? -14.196 -3.062 16.551 1.00 89.19 91 TYR A CA 1
ATOM 656 C C . TYR A 1 91 ? -14.456 -2.184 17.782 1.00 89.19 91 TYR A C 1
ATOM 658 O O . TYR A 1 91 ? -15.238 -2.545 18.661 1.00 89.19 91 TYR A O 1
ATOM 666 N N . LYS A 1 92 ? -13.948 -0.947 17.779 1.00 88.88 92 LYS A N 1
ATOM 667 C CA . LYS A 1 92 ? -14.159 0.022 18.866 1.00 88.88 92 LYS A CA 1
ATOM 668 C C . LYS A 1 92 ? -15.618 0.464 18.997 1.00 88.88 92 LYS A C 1
ATOM 670 O O . LYS A 1 92 ? -16.090 0.827 20.076 1.00 88.88 92 LYS A O 1
ATOM 675 N N . ALA A 1 93 ? -16.355 0.526 17.890 1.00 90.25 93 ALA A N 1
ATOM 676 C CA . ALA A 1 93 ? -17.789 0.798 17.921 1.00 90.25 93 ALA A CA 1
ATOM 677 C C . ALA A 1 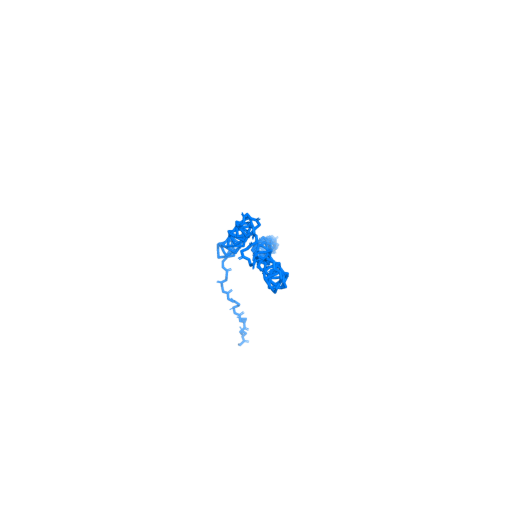93 ? -18.583 -0.385 18.499 1.00 90.25 93 ALA A C 1
ATOM 679 O O . ALA A 1 93 ? -19.540 -0.159 19.238 1.00 90.25 93 ALA A O 1
ATOM 680 N N . ALA A 1 94 ? -18.182 -1.621 18.193 1.00 88.62 94 ALA A N 1
ATOM 681 C CA . ALA A 1 94 ? -18.806 -2.821 18.736 1.00 88.62 94 ALA A CA 1
ATOM 682 C C . ALA A 1 94 ? -18.599 -2.935 20.254 1.00 88.62 94 ALA A C 1
ATOM 684 O O . ALA A 1 94 ? -19.578 -3.127 20.973 1.00 88.62 94 ALA A O 1
ATOM 685 N N . GLU A 1 95 ? -17.374 -2.728 20.748 1.00 89.19 95 GLU A N 1
ATOM 686 C CA . GLU A 1 95 ? -17.075 -2.744 22.189 1.00 89.19 95 GLU A CA 1
ATOM 687 C C . GLU A 1 95 ? -17.919 -1.726 22.962 1.00 89.19 95 GLU A C 1
ATOM 689 O O . GLU A 1 95 ? -18.591 -2.091 23.924 1.00 89.19 95 GLU A O 1
ATOM 694 N N . ARG A 1 96 ? -17.994 -0.475 22.486 1.00 91.00 96 ARG A N 1
ATOM 695 C CA . ARG A 1 96 ? -18.817 0.566 23.129 1.00 91.00 96 ARG A CA 1
ATOM 696 C C . ARG A 1 96 ? -20.293 0.187 23.222 1.00 91.00 96 ARG A C 1
ATOM 698 O O . ARG A 1 96 ? -20.913 0.408 24.255 1.00 91.00 96 ARG A O 1
ATOM 705 N N . ARG A 1 97 ? -20.860 -0.419 22.174 1.00 91.81 97 ARG A N 1
ATOM 706 C CA . ARG A 1 97 ? -22.258 -0.890 22.200 1.00 91.81 97 ARG A CA 1
ATOM 707 C C . ARG A 1 97 ? -22.465 -1.986 23.241 1.00 91.81 97 ARG A C 1
ATOM 709 O O . ARG A 1 97 ? -23.487 -1.994 23.921 1.00 91.81 97 ARG A O 1
ATOM 716 N N . VAL A 1 98 ? -21.506 -2.903 23.372 1.00 90.00 98 VAL A N 1
ATOM 717 C CA . VAL A 1 98 ? -21.554 -3.952 24.398 1.00 90.00 98 VAL A CA 1
ATOM 718 C C . VAL A 1 98 ? -21.473 -3.335 25.794 1.00 90.00 98 VAL A C 1
ATOM 720 O O . VAL A 1 98 ? -22.287 -3.678 26.646 1.00 90.00 98 VAL A O 1
ATOM 723 N N . GLU A 1 99 ? -20.558 -2.392 26.026 1.00 91.31 99 GLU A N 1
ATOM 724 C CA . GLU A 1 99 ? -20.436 -1.678 27.304 1.00 91.31 99 GLU A CA 1
ATOM 725 C C . GLU A 1 99 ? -21.724 -0.927 27.675 1.00 91.31 99 GLU A C 1
ATOM 727 O O . GLU A 1 99 ? -22.189 -1.014 28.814 1.00 91.31 99 GLU A O 1
ATOM 732 N N . GLU A 1 100 ? -22.341 -0.235 26.714 1.00 91.62 100 GLU A N 1
ATOM 733 C CA . GLU A 1 100 ? -23.605 0.486 26.896 1.00 91.62 100 GLU A CA 1
ATOM 734 C C . GLU A 1 100 ? -24.766 -0.457 27.253 1.00 91.62 100 GLU A C 1
ATOM 736 O O . GLU A 1 100 ? -25.522 -0.178 28.192 1.00 91.62 100 GLU A O 1
ATOM 741 N N . GLU A 1 101 ? -24.895 -1.591 26.558 1.00 90.88 101 GLU A N 1
ATOM 742 C CA . GLU A 1 101 ? -25.929 -2.592 26.851 1.00 90.88 101 GLU A CA 1
ATOM 743 C C . GLU A 1 101 ? -25.683 -3.293 28.192 1.00 90.88 101 GLU A C 1
ATOM 745 O O . GLU A 1 101 ? -26.618 -3.464 28.975 1.00 90.88 101 GLU A O 1
ATOM 750 N N . VAL A 1 102 ? -24.434 -3.624 28.530 1.00 89.88 102 VAL A N 1
ATOM 751 C CA . VAL A 1 102 ? -24.085 -4.178 29.849 1.00 89.88 102 VAL A CA 1
ATOM 752 C C . VAL A 1 102 ? -24.433 -3.180 30.955 1.00 89.88 102 VAL A C 1
ATOM 754 O O . VAL A 1 102 ? -25.077 -3.549 31.941 1.00 89.88 102 VAL A O 1
ATOM 757 N N . ALA A 1 103 ? -24.087 -1.901 30.789 1.00 91.31 103 ALA A N 1
ATOM 758 C CA . ALA A 1 103 ? -24.432 -0.849 31.744 1.00 91.31 103 ALA A CA 1
ATOM 759 C C . ALA A 1 103 ? -25.952 -0.642 31.861 1.00 91.31 103 ALA A C 1
ATOM 761 O O . ALA A 1 103 ? -26.468 -0.332 32.939 1.00 91.31 103 ALA A O 1
ATOM 762 N N . ARG A 1 104 ? -26.698 -0.804 30.765 1.00 92.12 104 ARG A N 1
ATOM 763 C CA . ARG A 1 104 ? -28.165 -0.758 30.764 1.00 92.12 104 ARG A CA 1
ATOM 764 C C . ARG A 1 104 ? -28.765 -1.939 31.526 1.00 92.12 104 ARG A C 1
ATOM 766 O O . ARG A 1 104 ? -29.588 -1.712 32.411 1.00 92.12 104 ARG A O 1
ATOM 773 N N . VAL A 1 105 ? -28.349 -3.168 31.224 1.00 91.81 105 VAL A N 1
ATOM 774 C CA . VAL A 1 105 ? -28.826 -4.382 31.908 1.00 91.81 105 VAL A CA 1
ATOM 775 C C . VAL A 1 105 ? -28.514 -4.315 33.401 1.00 91.81 105 VAL A C 1
ATOM 777 O O . VAL A 1 105 ? -29.389 -4.578 34.222 1.00 91.81 105 VAL A O 1
ATOM 780 N N . ARG A 1 106 ? -27.306 -3.881 33.769 1.00 90.38 106 ARG A N 1
ATOM 781 C CA . ARG A 1 106 ? -26.907 -3.722 35.170 1.00 90.38 106 ARG A CA 1
ATOM 782 C C . ARG A 1 106 ? -27.809 -2.743 35.926 1.00 90.38 106 ARG A C 1
ATOM 784 O O . ARG A 1 106 ? -28.298 -3.084 36.998 1.00 90.38 106 ARG A O 1
ATOM 791 N N . ARG A 1 107 ? -28.112 -1.580 35.335 1.00 90.88 107 ARG A N 1
ATOM 792 C CA . ARG A 1 107 ? -29.051 -0.605 35.922 1.00 90.88 107 ARG A CA 1
ATOM 793 C C . ARG A 1 107 ? -30.459 -1.170 36.102 1.00 90.88 107 ARG A C 1
ATOM 795 O O . ARG A 1 107 ? -31.098 -0.875 37.105 1.00 90.88 107 ARG A O 1
ATOM 802 N N . LEU A 1 108 ? -30.945 -1.979 35.157 1.00 90.19 108 LEU A N 1
ATOM 803 C CA . LEU A 1 108 ? -32.254 -2.630 35.277 1.00 90.19 108 LEU A CA 1
ATOM 804 C C . LEU A 1 108 ? -32.280 -3.641 36.429 1.00 90.19 108 LEU A C 1
ATOM 806 O O . LEU A 1 108 ? -33.259 -3.689 37.168 1.00 90.19 108 LEU A O 1
ATOM 810 N N . LEU A 1 109 ? -31.208 -4.413 36.610 1.00 87.56 109 LEU A N 1
ATOM 811 C CA . LEU A 1 109 ? -31.098 -5.390 37.696 1.00 87.56 109 LEU A CA 1
ATOM 812 C C . LEU A 1 109 ? -30.973 -4.717 39.070 1.00 87.56 109 LEU A C 1
ATOM 814 O O . LEU A 1 109 ? -31.621 -5.145 40.018 1.00 87.56 109 LEU A O 1
ATOM 818 N N . GLU A 1 110 ? -30.192 -3.641 39.170 1.00 87.25 110 GLU A N 1
ATOM 819 C CA . GLU A 1 110 ? -30.010 -2.877 40.412 1.00 87.25 110 GLU A CA 1
ATOM 820 C C . GLU A 1 110 ? -31.263 -2.054 40.780 1.00 87.25 110 GLU A C 1
ATOM 822 O O . GLU A 1 110 ? -31.578 -1.905 41.958 1.00 87.25 110 GLU A O 1
ATOM 827 N N . GLY A 1 111 ? -32.021 -1.569 39.789 1.00 67.69 111 GLY A N 1
ATOM 828 C CA . GLY A 1 111 ? -33.275 -0.830 39.987 1.00 67.69 111 GLY A CA 1
ATOM 829 C C . GLY A 1 111 ? -34.520 -1.694 40.227 1.00 67.69 111 GLY A C 1
ATOM 830 O O . GLY A 1 111 ? -35.577 -1.146 40.522 1.00 67.69 111 GLY A O 1
ATOM 831 N N . SER A 1 112 ? -34.411 -3.023 40.112 1.00 60.56 112 SER A N 1
ATOM 832 C CA . SER A 1 112 ? -35.519 -3.977 40.315 1.00 60.56 112 SER A CA 1
ATOM 833 C C . SER A 1 112 ? -35.490 -4.668 41.690 1.00 60.56 112 SER A C 1
ATOM 835 O O . SER A 1 112 ? -36.158 -5.685 41.881 1.00 60.56 112 SER A O 1
ATOM 837 N N . GLY A 1 113 ? -34.705 -4.156 42.648 1.00 49.84 113 GLY A N 1
ATOM 838 C CA . GLY A 1 113 ? -34.696 -4.652 44.031 1.00 49.84 113 GLY A CA 1
ATOM 839 C C . GLY A 1 113 ? -36.056 -4.444 44.724 1.00 49.84 113 GLY A C 1
ATOM 840 O O . GLY A 1 113 ? -36.710 -3.436 44.455 1.00 49.84 113 GLY A O 1
ATOM 841 N N . PRO A 1 114 ? -36.515 -5.383 45.578 1.00 50.91 114 PRO A N 1
ATOM 842 C CA . PRO A 1 114 ? -37.864 -5.354 46.140 1.00 50.91 114 PRO A CA 1
ATOM 843 C C . PRO A 1 114 ? -38.067 -4.114 47.021 1.00 50.91 114 PRO A C 1
ATOM 845 O O . PRO A 1 114 ? -37.242 -3.835 47.893 1.00 50.91 114 PRO A O 1
ATOM 848 N N . ALA A 1 115 ? -39.155 -3.387 46.750 1.00 53.66 115 ALA A N 1
ATOM 849 C CA . ALA A 1 115 ? -39.670 -2.298 47.579 1.00 53.66 115 ALA A CA 1
ATOM 850 C C . ALA A 1 115 ? -40.249 -2.813 48.904 1.00 53.66 115 ALA A C 1
ATOM 852 O O . ALA A 1 115 ? -40.783 -3.949 48.911 1.00 53.66 115 ALA A O 1
#

Solvent-accessible surface area (backbone atoms only — not comparable to full-atom values): 6298 Å² total; per-residue (Å²): 139,78,83,72,74,77,65,81,92,73,50,63,67,54,32,46,51,50,13,49,50,32,27,49,51,11,50,56,46,40,51,53,51,52,52,50,52,54,54,60,72,70,67,67,79,90,54,50,75,71,76,23,44,57,51,46,54,53,50,52,54,52,49,52,53,52,50,54,54,52,45,56,52,16,51,50,29,30,53,51,8,49,52,33,39,51,47,36,55,51,50,57,52,50,52,51,53,51,54,52,49,51,54,49,52,50,51,53,60,69,70,64,62,88,130

Sequence (115 aa):
MSGFDQGPDVSHADLRGTGAGLGQTGTTWLEAVAELRAGLEGQGDPWGEGPGSMVQAAYLEVTKKALEVCEALGERQVTSGEDVRVMEANYKAAERRVEEEVARVRRLLEGSGPA

pLDDT: mean 86.59, std 13.45, range [42.12, 97.94]

Secondary structure (DSSP, 8-state):
-----------HHHHHHHHHHHHHHHHHHHHHHHHHHHHHHTS--SS-STHHHHHHHHHHHHHHHHHHHHHHHHHHHHHHHHHHHHHHHHHHHHHHHHHHHHHHHHHHHHTTS--

Nearest PDB structures (foldseek):
  4w4k-assembly2_C  TM=8.496E-01  e=2.475E+00  Mycobacterium tuberculosis str. Erdman = ATCC 35801
  4w4k-assembly1_A  TM=8.586E-01  e=7.748E+00  Mycobacterium tuberculosis str. Erdman = ATCC 35801

Mean predicted aligned error: 8.77 Å